Protein AF-A0A843LCA6-F1 (afdb_monomer)

Secondary structure (DSSP, 8-state):
--HHHHHHHHHHHHHHHHHHHHHHHHHHSTT-HHHHHHHHHHHHHHHHHHHHHHHHHHH-

Foldseek 3Di:
DPLVVLVVVLVVVLVVQLVCQLPVQLVVVPPPNVVSNVVSVVVSVVSSVVSVVVSVVVVD

pLDDT: mean 91.22, std 7.52, range [57.97, 97.62]

Sequence (60 aa):
MNLRVLEVLAAIGCLVLFIVLLVMLPGLMTGMEGLAYIAALVAFIAALSTAGYMIDKKAA

Mean predicted aligned error: 3.99 Å

Solvent-accessible surface area (backbone atoms only — not comparable to full-atom values): 3329 Å² total; per-residue (Å²): 130,62,66,69,57,54,52,53,52,49,52,52,50,45,51,53,52,36,54,50,33,64,63,49,37,30,74,74,33,74,96,42,44,73,58,28,52,52,51,32,50,54,53,38,54,52,49,47,53,52,50,52,52,55,51,50,68,72,74,108

Structure (mmCIF, N/CA/C/O backbone):
data_AF-A0A843LCA6-F1
#
_entry.id   AF-A0A843LCA6-F1
#
loop_
_atom_site.group_PDB
_atom_site.id
_atom_site.type_symbol
_atom_site.label_atom_id
_atom_site.label_alt_id
_atom_site.label_comp_id
_atom_site.label_asym_id
_atom_site.label_entity_id
_atom_site.label_seq_id
_atom_site.pdbx_PDB_ins_code
_atom_site.Cartn_x
_atom_site.Cartn_y
_atom_site.Cartn_z
_atom_site.occupancy
_atom_site.B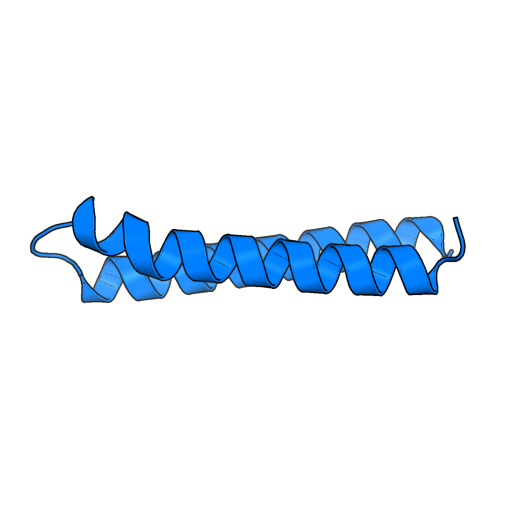_iso_or_equiv
_atom_site.auth_seq_id
_atom_site.auth_comp_id
_atom_site.auth_asym_id
_atom_site.auth_atom_id
_atom_site.pdbx_PDB_model_num
ATOM 1 N N . MET A 1 1 ? 11.373 -8.064 -20.656 1.00 63.75 1 MET A N 1
ATOM 2 C CA . MET A 1 1 ? 10.047 -7.431 -20.852 1.00 63.75 1 MET A CA 1
ATOM 3 C C . MET A 1 1 ? 10.258 -5.963 -21.158 1.00 63.75 1 MET A C 1
ATOM 5 O O . MET A 1 1 ? 11.251 -5.410 -20.709 1.00 63.75 1 MET A O 1
ATOM 9 N N . ASN A 1 2 ? 9.358 -5.345 -21.917 1.00 83.38 2 ASN A N 1
ATOM 10 C CA . ASN A 1 2 ? 9.385 -3.899 -22.121 1.00 83.38 2 ASN A CA 1
ATOM 11 C C . ASN A 1 2 ? 9.150 -3.200 -20.766 1.00 83.38 2 ASN A C 1
ATOM 13 O O . ASN A 1 2 ? 8.224 -3.584 -20.051 1.00 83.38 2 ASN A O 1
ATOM 17 N N . LEU A 1 3 ? 9.995 -2.230 -20.404 1.00 82.81 3 LEU A N 1
ATOM 18 C CA . LEU A 1 3 ? 9.991 -1.544 -19.101 1.00 82.81 3 LEU A CA 1
ATOM 19 C C . LEU A 1 3 ? 8.612 -0.975 -18.744 1.00 82.81 3 LEU A C 1
ATOM 21 O O . LEU A 1 3 ? 8.141 -1.147 -17.624 1.00 82.81 3 LEU A O 1
ATOM 25 N N . ARG A 1 4 ? 7.894 -0.462 -19.748 1.00 85.62 4 ARG A N 1
ATOM 26 C CA . ARG A 1 4 ? 6.514 0.022 -19.589 1.00 85.62 4 ARG A CA 1
ATOM 27 C C . ARG A 1 4 ? 5.544 -1.045 -19.088 1.00 85.62 4 ARG A C 1
ATOM 29 O O . ARG A 1 4 ? 4.626 -0.751 -18.335 1.00 85.62 4 ARG A O 1
ATOM 36 N N . VAL A 1 5 ? 5.717 -2.298 -19.511 1.00 89.56 5 VAL A N 1
ATOM 37 C CA . VAL A 1 5 ? 4.839 -3.393 -19.069 1.00 89.56 5 VAL A CA 1
ATOM 38 C C . VAL A 1 5 ? 5.088 -3.700 -17.595 1.00 89.56 5 VAL A C 1
ATOM 40 O O . VAL A 1 5 ? 4.141 -3.997 -16.875 1.00 89.56 5 VAL A O 1
ATOM 43 N N . LEU A 1 6 ? 6.338 -3.595 -17.133 1.00 87.56 6 LEU A N 1
ATOM 44 C CA . LEU A 1 6 ? 6.681 -3.789 -15.725 1.00 87.56 6 LEU A CA 1
ATOM 45 C C . LEU A 1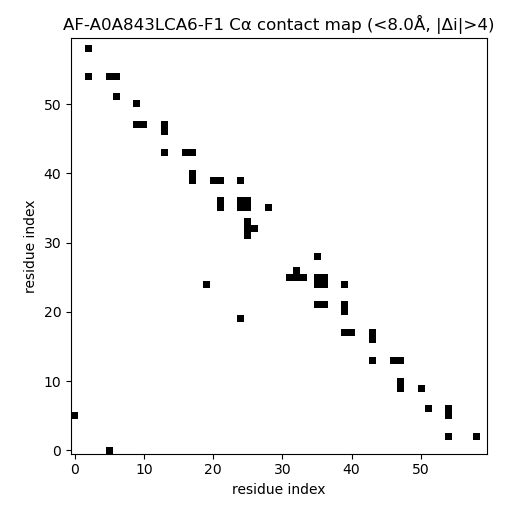 6 ? 6.072 -2.690 -14.842 1.00 87.56 6 LEU A C 1
ATOM 47 O O . LEU A 1 6 ? 5.519 -3.007 -13.794 1.00 87.56 6 LEU A O 1
ATOM 51 N N . GLU A 1 7 ? 6.109 -1.433 -15.291 1.00 87.94 7 GLU A N 1
ATOM 52 C CA . GLU 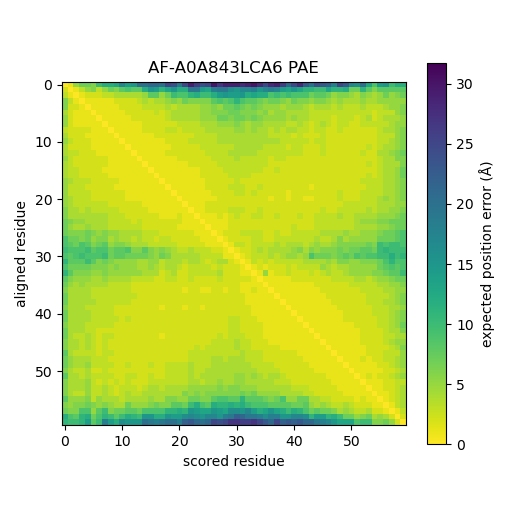A 1 7 ? 5.464 -0.298 -14.612 1.00 87.94 7 GLU A CA 1
ATOM 53 C C . GLU A 1 7 ? 3.954 -0.498 -14.469 1.00 87.94 7 GLU A C 1
ATOM 55 O O . GLU A 1 7 ? 3.410 -0.378 -13.371 1.00 87.94 7 GLU A O 1
ATOM 60 N N . VAL A 1 8 ? 3.279 -0.870 -15.560 1.00 93.00 8 VAL A N 1
ATOM 61 C CA . VAL A 1 8 ? 1.833 -1.129 -15.545 1.00 93.00 8 VAL A CA 1
ATOM 62 C C . VAL A 1 8 ? 1.499 -2.293 -14.613 1.00 93.00 8 VAL A C 1
ATOM 64 O O . VAL A 1 8 ? 0.574 -2.191 -13.809 1.00 93.00 8 VAL A O 1
ATOM 67 N N . LEU A 1 9 ? 2.265 -3.386 -14.674 1.00 92.94 9 LEU A N 1
ATOM 68 C CA . LEU A 1 9 ? 2.028 -4.549 -13.822 1.00 92.94 9 LEU A CA 1
ATOM 69 C C . LEU A 1 9 ? 2.249 -4.220 -12.338 1.00 92.94 9 LEU A C 1
ATOM 71 O O . LEU A 1 9 ? 1.472 -4.659 -11.493 1.00 92.94 9 LEU A O 1
ATOM 75 N N . ALA A 1 10 ? 3.272 -3.424 -12.021 1.00 92.12 10 ALA A N 1
ATOM 76 C CA . ALA A 1 10 ? 3.553 -2.981 -10.660 1.00 92.12 10 ALA A CA 1
ATOM 77 C C . ALA A 1 10 ? 2.462 -2.048 -10.118 1.00 92.12 10 ALA A C 1
ATOM 79 O O . ALA A 1 10 ? 2.040 -2.209 -8.972 1.00 92.12 10 ALA A O 1
ATOM 80 N N . ALA A 1 11 ? 1.959 -1.126 -10.944 1.00 91.62 11 ALA A N 1
ATOM 81 C CA . ALA A 1 11 ? 0.854 -0.246 -10.578 1.00 91.62 11 ALA A CA 1
ATOM 82 C C . ALA A 1 11 ? -0.431 -1.042 -10.300 1.00 91.62 11 ALA A C 1
ATOM 84 O O . ALA A 1 11 ? -1.063 -0.850 -9.260 1.00 91.62 11 ALA A O 1
ATOM 85 N N . ILE A 1 12 ? -0.779 -1.986 -11.181 1.00 95.50 12 ILE A N 1
ATOM 86 C CA . ILE A 1 12 ? -1.934 -2.874 -10.989 1.00 95.50 12 ILE A CA 1
ATOM 87 C C . ILE A 1 12 ? -1.745 -3.731 -9.732 1.00 95.50 12 ILE A C 1
ATOM 89 O O . ILE A 1 12 ? -2.662 -3.838 -8.920 1.00 95.50 12 ILE A O 1
ATOM 93 N N . GLY A 1 13 ? -0.553 -4.299 -9.530 1.00 95.12 13 GLY A N 1
ATOM 94 C CA . GLY A 1 13 ? -0.233 -5.102 -8.351 1.00 95.12 13 GLY A CA 1
ATOM 95 C C . GLY A 1 13 ? -0.379 -4.320 -7.044 1.00 95.12 13 GLY A C 1
ATOM 96 O O . GLY A 1 13 ? -1.018 -4.804 -6.110 1.00 95.12 13 GLY A O 1
ATOM 97 N N . CYS A 1 14 ? 0.140 -3.089 -6.990 1.00 95.56 14 CYS A N 1
ATOM 98 C CA . CYS A 1 14 ? -0.022 -2.217 -5.826 1.00 95.56 14 CYS A CA 1
ATOM 99 C C . CYS A 1 14 ? -1.489 -1.839 -5.588 1.00 95.56 14 CYS A C 1
ATOM 101 O O . CYS A 1 14 ? -1.924 -1.809 -4.439 1.00 95.56 14 CYS A O 1
ATOM 103 N N . LEU A 1 15 ? -2.266 -1.591 -6.645 1.00 94.62 15 LEU A N 1
ATOM 104 C CA . LEU A 1 15 ? -3.689 -1.272 -6.524 1.00 94.62 15 LEU A CA 1
ATOM 105 C C . LEU A 1 15 ? -4.492 -2.450 -5.955 1.00 94.62 15 LEU A C 1
ATOM 107 O O . LEU A 1 15 ? -5.277 -2.267 -5.027 1.00 94.62 15 LEU A O 1
ATOM 111 N N . VAL A 1 16 ? -4.261 -3.665 -6.458 1.00 97.62 16 VAL A N 1
ATOM 112 C CA . VAL A 1 16 ? -4.901 -4.878 -5.924 1.00 97.62 16 VAL A CA 1
ATOM 113 C C . VAL A 1 16 ? -4.518 -5.085 -4.458 1.00 97.62 16 VAL A C 1
ATOM 115 O O . VAL A 1 16 ? -5.395 -5.312 -3.627 1.00 97.62 16 VAL A O 1
ATOM 118 N N . LEU A 1 17 ? -3.232 -4.947 -4.123 1.00 95.94 17 LEU A N 1
ATOM 119 C CA . LEU A 1 17 ? -2.749 -5.051 -2.745 1.00 95.94 17 LEU A CA 1
ATOM 120 C C . LEU A 1 17 ? -3.431 -4.029 -1.823 1.00 95.94 17 LEU A C 1
ATOM 122 O O . LEU A 1 17 ? -3.852 -4.385 -0.723 1.00 95.94 17 LEU A O 1
ATOM 126 N N . PHE A 1 18 ? -3.600 -2.787 -2.276 1.00 96.00 18 PHE A N 1
ATOM 127 C CA . PHE A 1 18 ? -4.280 -1.756 -1.497 1.00 96.00 18 PHE A CA 1
ATOM 128 C C . PHE A 1 18 ? -5.744 -2.090 -1.228 1.00 96.00 18 PHE A C 1
ATOM 130 O O . PHE A 1 18 ? -6.198 -1.984 -0.091 1.00 96.00 18 PHE A O 1
ATOM 137 N N . ILE A 1 19 ? -6.474 -2.543 -2.249 1.00 96.62 19 ILE A N 1
ATOM 138 C CA . ILE A 1 19 ? -7.880 -2.937 -2.108 1.00 96.62 19 ILE A CA 1
ATOM 139 C C . ILE A 1 19 ? -8.010 -4.090 -1.108 1.00 96.62 19 ILE A C 1
ATOM 141 O O . ILE A 1 19 ? -8.868 -4.046 -0.228 1.00 96.62 19 ILE A O 1
ATOM 145 N N . VAL A 1 20 ? -7.132 -5.093 -1.197 1.00 97.50 20 VAL A N 1
ATOM 146 C CA . VAL A 1 20 ? -7.113 -6.212 -0.247 1.00 97.50 20 VAL A CA 1
ATOM 147 C C . VAL A 1 20 ? -6.882 -5.711 1.179 1.00 97.50 20 VAL A C 1
ATOM 149 O O . VAL A 1 20 ? -7.614 -6.115 2.082 1.00 97.50 20 VAL A O 1
ATOM 152 N N . LEU A 1 21 ? -5.924 -4.804 1.388 1.00 95.69 21 LEU A N 1
ATOM 153 C CA . LEU A 1 21 ? -5.664 -4.220 2.705 1.00 95.69 21 LEU A CA 1
ATOM 154 C C . LEU A 1 21 ? -6.864 -3.421 3.231 1.00 95.69 21 LEU A C 1
ATOM 156 O O . 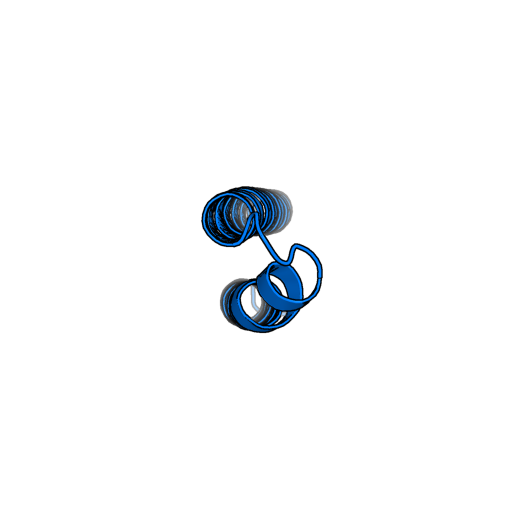LEU A 1 21 ? -7.219 -3.578 4.396 1.00 95.69 21 LEU A O 1
ATOM 160 N N . LEU A 1 22 ? -7.523 -2.620 2.391 1.00 94.81 22 LEU A N 1
ATOM 161 C CA . LEU A 1 22 ? -8.699 -1.843 2.794 1.00 94.81 22 LEU A CA 1
ATOM 162 C C . LEU A 1 22 ? -9.883 -2.720 3.211 1.00 94.81 22 LEU A C 1
ATOM 164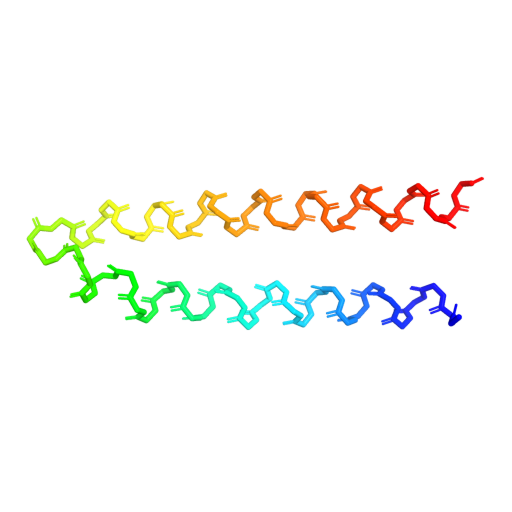 O O . LEU A 1 22 ? -10.639 -2.329 4.094 1.00 94.81 22 LEU A O 1
ATOM 168 N N . VAL A 1 23 ? -10.055 -3.885 2.588 1.00 95.62 23 VAL A N 1
ATOM 169 C CA . VAL A 1 23 ? -11.178 -4.784 2.890 1.00 95.62 23 VAL A CA 1
ATOM 170 C C . VAL A 1 23 ? -10.866 -5.688 4.082 1.00 95.62 23 VAL A C 1
ATOM 172 O O . VAL A 1 23 ? -11.701 -5.859 4.966 1.00 95.62 23 VAL A O 1
ATOM 175 N N . MET A 1 24 ? -9.673 -6.280 4.114 1.00 95.69 24 MET A N 1
ATOM 176 C CA . MET A 1 24 ? -9.335 -7.323 5.087 1.00 95.69 24 MET A CA 1
ATOM 177 C C . MET A 1 24 ? -8.882 -6.747 6.429 1.00 95.69 24 MET A C 1
ATOM 179 O O . MET A 1 24 ? -9.254 -7.263 7.481 1.00 95.69 24 MET A O 1
ATOM 183 N N . LEU A 1 25 ? -8.076 -5.683 6.414 1.00 93.44 25 LEU A N 1
ATOM 184 C CA . LEU A 1 25 ? -7.392 -5.203 7.614 1.00 93.44 25 LEU A CA 1
ATOM 185 C C . LEU A 1 25 ? -8.346 -4.624 8.677 1.00 93.44 25 LEU A C 1
ATOM 187 O O . LEU A 1 25 ? -8.164 -4.956 9.848 1.00 93.44 25 LEU A O 1
ATOM 191 N N . PRO A 1 26 ? -9.394 -3.849 8.330 1.00 93.25 26 PRO A N 1
ATOM 192 C CA . PRO A 1 26 ? -10.369 -3.386 9.320 1.00 93.25 26 PRO A CA 1
ATOM 193 C C . PRO A 1 26 ? -11.127 -4.537 9.988 1.00 93.25 26 PRO A C 1
ATOM 195 O O . PRO A 1 26 ? -11.371 -4.491 11.189 1.00 93.25 26 PRO A O 1
ATOM 198 N N . GLY A 1 27 ? -11.436 -5.602 9.237 1.00 92.88 27 GLY A N 1
ATOM 199 C CA . GLY A 1 27 ? -12.081 -6.801 9.779 1.00 92.88 27 GLY A CA 1
ATOM 200 C C . GLY A 1 27 ? -11.200 -7.583 10.759 1.00 92.88 27 GLY A C 1
ATOM 201 O O . GLY A 1 27 ? -11.719 -8.286 11.619 1.00 92.88 27 GLY A O 1
ATOM 202 N N . LEU A 1 28 ? -9.876 -7.439 10.662 1.0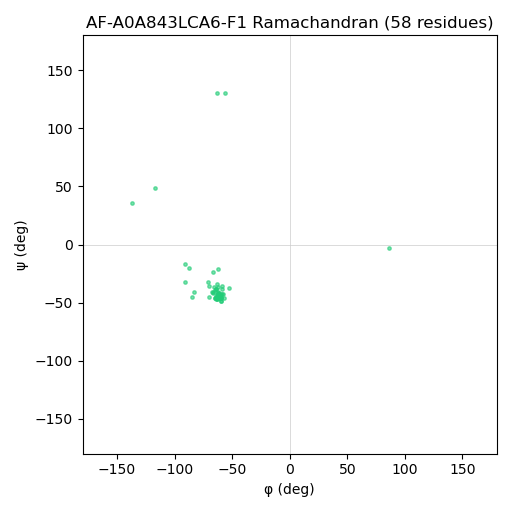0 92.00 28 LEU A N 1
ATOM 203 C CA . LEU A 1 28 ? -8.909 -8.036 11.590 1.00 92.00 28 LEU A CA 1
ATOM 204 C C . LEU A 1 28 ? -8.623 -7.146 12.811 1.00 92.00 28 LEU A C 1
ATOM 206 O O . LEU A 1 28 ? -8.139 -7.641 13.825 1.00 92.00 28 LEU A O 1
ATOM 210 N N . MET A 1 29 ? -8.907 -5.844 12.720 1.00 92.31 29 MET A N 1
ATOM 211 C CA . MET A 1 29 ? -8.645 -4.845 13.762 1.00 92.31 29 MET A CA 1
ATOM 212 C C . MET A 1 29 ? -9.953 -4.216 14.265 1.00 92.31 29 MET A C 1
ATOM 214 O O . MET A 1 29 ? -10.084 -2.993 14.347 1.00 92.31 29 MET A O 1
ATOM 218 N N . THR A 1 30 ? -10.935 -5.059 14.591 1.00 89.94 30 THR A N 1
ATOM 219 C CA . THR A 1 30 ? -12.249 -4.634 15.100 1.00 89.94 30 THR A CA 1
ATOM 220 C C . THR A 1 30 ? -12.111 -3.770 16.356 1.00 89.94 30 THR A C 1
ATOM 222 O O . THR A 1 30 ? -11.418 -4.163 17.297 1.00 89.94 30 THR A O 1
ATOM 225 N N . GLY A 1 31 ? -12.775 -2.613 16.385 1.00 90.81 31 GLY A N 1
ATOM 226 C CA . GLY A 1 31 ? -12.651 -1.607 17.446 1.00 90.81 31 GLY A CA 1
ATOM 227 C C . GLY A 1 31 ? -11.498 -0.611 17.253 1.00 90.81 31 GLY A C 1
ATOM 228 O O . GLY A 1 31 ? -11.339 0.303 18.062 1.00 90.81 31 GLY A O 1
ATOM 229 N N . MET A 1 32 ? -10.693 -0.768 16.197 1.00 94.56 32 MET A N 1
ATOM 230 C CA . MET A 1 32 ? -9.607 0.138 15.800 1.00 94.56 32 MET A CA 1
ATOM 231 C C . MET A 1 32 ? -9.604 0.380 14.279 1.00 94.56 32 MET A C 1
ATOM 233 O O . MET A 1 32 ? -8.549 0.539 13.657 1.00 94.56 32 MET A O 1
ATOM 237 N N . GLU A 1 33 ? -10.781 0.436 13.655 1.00 91.81 33 GLU A N 1
ATOM 238 C CA . GLU A 1 33 ? -10.939 0.463 12.196 1.00 91.81 33 GLU A CA 1
ATOM 239 C C . GLU A 1 33 ? -10.224 1.666 11.565 1.00 91.81 33 GLU A C 1
ATOM 241 O O . GLU A 1 33 ? -9.584 1.542 10.522 1.00 91.81 33 GLU A O 1
ATOM 246 N N . GLY A 1 34 ? -10.260 2.827 12.229 1.00 91.50 34 GLY A N 1
ATOM 247 C CA . GLY A 1 34 ? -9.562 4.031 11.770 1.00 91.50 34 GLY A CA 1
ATOM 248 C C . GLY A 1 34 ? -8.048 3.832 11.638 1.00 91.50 34 GLY A C 1
ATOM 249 O O . GLY A 1 34 ? -7.450 4.239 10.642 1.00 91.50 34 GLY A O 1
ATOM 250 N N . LEU A 1 35 ? -7.428 3.152 12.607 1.00 94.19 35 LEU A N 1
ATOM 251 C CA . LEU A 1 35 ? -5.996 2.847 12.568 1.00 94.19 35 LEU A CA 1
ATOM 252 C C . LEU A 1 35 ? -5.672 1.796 11.503 1.00 94.19 35 LEU A C 1
ATOM 254 O O . LEU A 1 35 ? -4.616 1.883 10.877 1.00 94.19 35 LEU A O 1
ATOM 258 N N . ALA A 1 36 ? -6.587 0.859 11.241 1.00 95.75 36 ALA A N 1
ATOM 259 C CA . ALA A 1 36 ? -6.430 -0.118 10.168 1.00 95.75 36 ALA A CA 1
ATOM 260 C C . ALA A 1 36 ? -6.324 0.563 8.793 1.00 95.75 36 ALA A C 1
ATOM 262 O O . ALA A 1 36 ? -5.436 0.233 8.011 1.00 95.75 36 ALA A O 1
ATOM 263 N N . TYR A 1 37 ? -7.152 1.574 8.511 1.00 94.19 37 TYR A N 1
ATOM 264 C CA . TYR A 1 37 ? -7.059 2.323 7.251 1.00 94.19 37 TYR A CA 1
ATOM 265 C C . TYR A 1 37 ? -5.743 3.095 7.111 1.00 94.19 37 TYR A C 1
ATOM 267 O O . TYR A 1 37 ? -5.156 3.130 6.027 1.00 94.19 37 TYR A O 1
ATOM 275 N N . ILE A 1 38 ? -5.243 3.671 8.207 1.00 96.38 38 ILE A N 1
ATOM 276 C CA . ILE A 1 38 ? -3.942 4.354 8.216 1.00 96.38 38 ILE A CA 1
ATOM 277 C C . ILE A 1 38 ? -2.815 3.348 7.955 1.00 96.3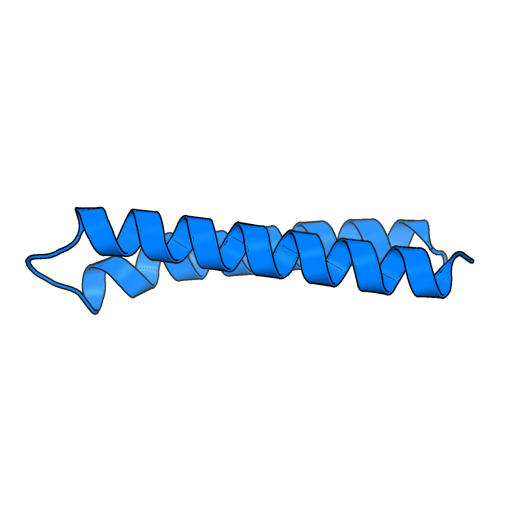8 38 ILE A C 1
ATOM 279 O O . ILE A 1 38 ? -1.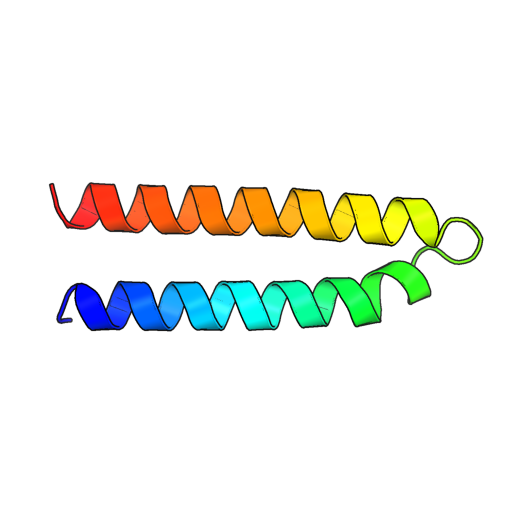953 3.599 7.114 1.00 96.38 38 ILE A O 1
ATOM 283 N N . ALA A 1 39 ? -2.839 2.191 8.618 1.00 95.62 39 ALA A N 1
ATOM 284 C CA . ALA A 1 39 ? -1.857 1.132 8.405 1.00 95.62 39 ALA A CA 1
ATOM 285 C C . ALA A 1 39 ? -1.883 0.608 6.957 1.00 95.62 39 ALA A C 1
ATOM 287 O O . ALA A 1 39 ? -0.824 0.436 6.351 1.00 95.62 39 ALA A O 1
ATOM 288 N N . ALA A 1 40 ? -3.073 0.430 6.374 1.00 96.00 40 ALA A N 1
ATOM 289 C CA . ALA A 1 40 ? -3.239 0.051 4.972 1.00 96.00 40 ALA A CA 1
ATOM 290 C C . ALA A 1 40 ? -2.622 1.089 4.017 1.00 96.00 40 ALA A C 1
ATOM 292 O O . ALA A 1 40 ? -1.917 0.714 3.078 1.00 96.00 40 ALA A O 1
ATOM 293 N N . LEU A 1 41 ? -2.828 2.385 4.278 1.00 95.81 41 LEU A N 1
ATOM 294 C CA . LEU A 1 41 ? -2.213 3.471 3.507 1.00 95.81 41 LEU A CA 1
ATOM 295 C C . LEU A 1 41 ? -0.686 3.463 3.612 1.00 95.81 41 LEU A C 1
ATOM 297 O O . LEU A 1 41 ? -0.004 3.549 2.592 1.00 95.81 41 LEU A O 1
ATOM 301 N N . VAL A 1 42 ? -0.141 3.327 4.822 1.00 97.00 42 VAL A N 1
ATOM 302 C CA . VAL A 1 42 ? 1.313 3.285 5.035 1.00 97.00 42 VAL A CA 1
ATOM 303 C C . VAL A 1 42 ? 1.935 2.098 4.296 1.00 97.00 42 VAL A C 1
ATOM 305 O O . VAL A 1 42 ? 2.923 2.268 3.581 1.00 97.00 42 VAL A O 1
ATOM 308 N N . ALA A 1 43 ? 1.332 0.911 4.409 1.00 95.94 43 ALA A N 1
ATOM 309 C CA . ALA A 1 43 ? 1.794 -0.286 3.713 1.00 95.94 43 ALA A CA 1
ATOM 310 C C . ALA A 1 43 ? 1.736 -0.128 2.184 1.00 95.94 43 ALA A C 1
ATOM 312 O O . ALA A 1 43 ? 2.676 -0.512 1.487 1.00 95.94 43 ALA A O 1
ATOM 313 N N . PHE A 1 44 ? 0.675 0.488 1.657 1.00 95.44 44 PHE A N 1
ATOM 314 C CA . PHE A 1 44 ? 0.538 0.761 0.227 1.00 95.44 44 PHE A CA 1
ATOM 315 C C . PHE A 1 44 ? 1.601 1.729 -0.299 1.00 95.44 44 PHE A C 1
ATOM 317 O O . PHE A 1 44 ? 2.231 1.453 -1.320 1.00 95.44 44 PHE A O 1
ATOM 324 N N . ILE A 1 45 ? 1.849 2.830 0.412 1.00 95.69 45 ILE A N 1
ATOM 325 C CA . ILE A 1 45 ? 2.879 3.806 0.032 1.00 95.69 45 ILE A CA 1
ATOM 326 C C . ILE A 1 45 ? 4.265 3.149 0.054 1.00 95.69 45 ILE A C 1
ATOM 328 O O . ILE A 1 45 ? 5.051 3.337 -0.877 1.00 95.69 45 ILE A O 1
ATOM 332 N N . ALA A 1 46 ? 4.555 2.337 1.074 1.00 96.94 46 ALA A N 1
ATOM 333 C CA . ALA A 1 46 ? 5.811 1.598 1.163 1.00 96.94 46 ALA A CA 1
ATOM 334 C C . ALA A 1 46 ? 5.980 0.608 -0.005 1.00 96.94 46 ALA A C 1
ATOM 336 O O . ALA A 1 46 ? 7.063 0.526 -0.595 1.00 96.94 46 ALA A O 1
ATOM 337 N N . ALA A 1 47 ? 4.911 -0.098 -0.383 1.00 95.31 47 ALA A N 1
ATOM 338 C CA . ALA A 1 47 ? 4.915 -1.014 -1.519 1.00 95.31 47 ALA A CA 1
ATOM 339 C C . ALA A 1 47 ? 5.150 -0.279 -2.849 1.00 95.31 47 ALA A C 1
ATOM 341 O O . ALA A 1 47 ? 6.024 -0.686 -3.615 1.00 95.31 47 ALA A O 1
ATOM 342 N N . LEU A 1 48 ? 4.446 0.834 -3.093 1.00 94.06 48 LEU A N 1
ATOM 343 C CA . LEU A 1 48 ? 4.633 1.666 -4.288 1.00 94.06 48 LEU A CA 1
ATOM 344 C C . LEU A 1 48 ? 6.053 2.223 -4.386 1.00 94.06 48 LEU A C 1
ATOM 346 O O . LEU A 1 48 ? 6.670 2.144 -5.446 1.00 94.06 48 LEU A O 1
ATOM 350 N N . SER A 1 49 ? 6.580 2.752 -3.282 1.00 94.38 49 SER A N 1
ATOM 351 C CA . SER A 1 49 ? 7.946 3.277 -3.218 1.00 94.38 49 SER A CA 1
ATOM 352 C C . SER A 1 49 ? 8.974 2.193 -3.555 1.00 94.38 49 SER A C 1
ATOM 354 O O . SER A 1 49 ? 9.845 2.390 -4.402 1.00 94.38 49 SER A O 1
ATOM 356 N N . THR A 1 50 ? 8.818 1.001 -2.970 1.00 93.62 50 THR A N 1
ATOM 357 C CA . THR A 1 50 ? 9.706 -0.141 -3.233 1.00 93.62 50 THR A CA 1
ATOM 358 C C . THR A 1 50 ? 9.615 -0.608 -4.686 1.00 93.62 50 THR A C 1
ATOM 360 O O . THR A 1 50 ? 10.641 -0.850 -5.323 1.00 93.62 50 THR A O 1
ATOM 363 N N . ALA A 1 51 ? 8.401 -0.708 -5.233 1.00 91.69 51 ALA A N 1
ATOM 364 C CA . ALA A 1 51 ? 8.179 -1.104 -6.618 1.00 91.69 51 ALA A CA 1
ATOM 365 C C . ALA A 1 51 ? 8.789 -0.091 -7.599 1.00 91.69 51 ALA A C 1
ATOM 367 O O . ALA A 1 51 ? 9.501 -0.492 -8.519 1.00 91.69 51 ALA A O 1
ATOM 368 N N . GLY A 1 52 ? 8.580 1.207 -7.363 1.00 90.44 52 GLY A N 1
ATOM 369 C CA . GLY A 1 52 ? 9.183 2.283 -8.146 1.00 90.44 52 GLY A CA 1
ATOM 370 C C . GLY A 1 52 ? 10.710 2.234 -8.109 1.00 90.44 52 GLY A C 1
ATOM 371 O O . GLY A 1 52 ? 11.342 2.215 -9.160 1.00 90.44 52 GLY A O 1
ATOM 372 N N . TYR A 1 53 ? 11.303 2.098 -6.918 1.00 90.75 53 TYR A N 1
ATOM 373 C CA . TYR A 1 53 ? 12.756 1.980 -6.757 1.00 90.75 53 TYR A CA 1
ATOM 374 C C . TYR A 1 53 ? 13.338 0.761 -7.489 1.00 90.75 53 TYR A C 1
ATOM 376 O O . TYR A 1 53 ? 14.383 0.842 -8.135 1.00 90.75 53 TYR A O 1
ATOM 384 N N . MET A 1 54 ? 12.664 -0.388 -7.413 1.00 89.44 54 MET A N 1
ATOM 385 C CA . MET A 1 54 ? 13.107 -1.596 -8.107 1.00 89.44 54 MET A CA 1
ATOM 386 C C . MET A 1 54 ? 13.052 -1.461 -9.630 1.00 89.44 54 MET A C 1
ATOM 388 O O . MET A 1 54 ? 13.914 -2.017 -10.311 1.00 89.44 54 MET A O 1
ATOM 392 N N . ILE A 1 55 ? 12.041 -0.770 -10.159 1.00 88.31 55 ILE A N 1
ATOM 393 C CA . ILE A 1 55 ? 11.911 -0.511 -11.596 1.00 88.31 55 ILE A CA 1
ATOM 394 C C . ILE A 1 55 ? 12.988 0.471 -12.051 1.00 88.31 55 ILE A C 1
ATOM 396 O O . ILE A 1 55 ? 13.658 0.201 -13.045 1.00 88.31 55 ILE A O 1
ATOM 400 N N . ASP A 1 56 ? 13.206 1.545 -11.294 1.00 86.44 56 ASP A N 1
ATOM 401 C CA . ASP A 1 56 ? 14.237 2.546 -11.573 1.00 86.44 56 ASP A CA 1
AT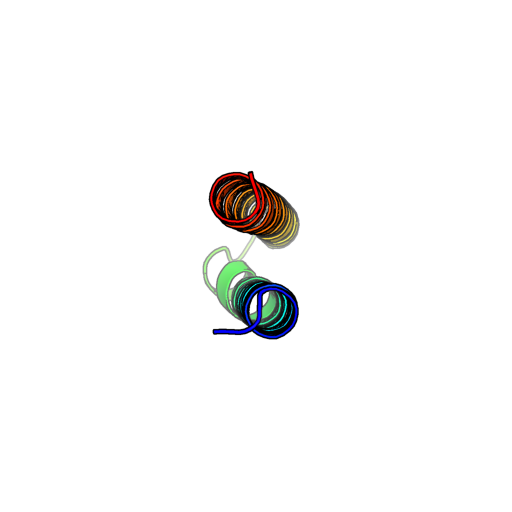OM 402 C C . ASP A 1 56 ? 15.633 1.902 -11.646 1.00 86.44 56 ASP A C 1
ATOM 404 O O . ASP A 1 56 ? 16.339 2.033 -12.644 1.00 86.44 56 ASP A O 1
ATOM 408 N N . LYS A 1 57 ? 15.963 1.031 -10.683 1.00 85.44 57 LYS A N 1
ATOM 409 C CA . LYS A 1 57 ? 17.210 0.247 -10.683 1.00 85.44 57 LYS A CA 1
ATOM 410 C C . LYS A 1 57 ? 17.355 -0.715 -11.875 1.00 85.44 57 LYS A C 1
ATOM 412 O O . LYS A 1 57 ? 18.453 -1.192 -12.142 1.00 85.44 57 LYS A O 1
ATOM 417 N N . LYS A 1 58 ? 16.261 -1.088 -12.543 1.00 77.88 58 LYS A N 1
ATOM 418 C CA . LYS A 1 58 ? 16.282 -1.923 -13.759 1.00 77.88 58 LYS A CA 1
ATOM 419 C C . LYS A 1 58 ? 16.360 -1.083 -15.039 1.00 77.88 58 LYS A C 1
ATOM 421 O O . LYS A 1 58 ? 16.630 -1.657 -16.093 1.00 77.88 58 LYS A O 1
ATOM 426 N N . ALA A 1 59 ? 16.054 0.211 -14.953 1.00 69.38 59 ALA A N 1
ATOM 427 C CA . ALA A 1 59 ? 16.097 1.167 -16.054 1.00 69.38 59 ALA A CA 1
ATOM 428 C C . ALA A 1 59 ? 17.457 1.872 -16.175 1.00 69.38 59 ALA A C 1
ATOM 430 O O . ALA A 1 59 ? 17.854 2.198 -17.294 1.00 69.38 59 ALA A O 1
ATOM 431 N N . ALA A 1 60 ? 18.134 2.095 -15.043 1.00 57.97 60 ALA A N 1
ATOM 432 C CA . ALA A 1 60 ? 19.511 2.585 -14.950 1.00 57.97 60 ALA A CA 1
ATOM 433 C C . ALA A 1 60 ? 20.543 1.482 -15.240 1.00 57.97 60 ALA A C 1
ATOM 435 O O . ALA A 1 60 ? 21.584 1.814 -15.850 1.00 57.97 60 ALA A O 1
#

Radius of gyration: 13.97 Å; Cα contacts (8 Å, |Δi|>4): 31; chains: 1; bounding box: 32×12×40 Å